Protein AF-A0A946S5U9-F1 (afdb_monomer)

Solvent-accessible surface area (backbone atoms only — not comparable to full-atom values): 3699 Å² total; per-residue (Å²): 101,34,43,47,61,53,52,52,56,49,35,74,78,53,50,75,87,76,56,59,97,86,60,81,85,77,92,82,79,87,57,58,79,43,78,58,90,78,87,83,89,76,94,65,93,44,71,75,54,61,75,72,103

Mean predicted aligned error: 2.2 Å

Sequence (53 aa):
MKIKEITQFLEEIAPLNYQESYDNSGLIVGDENTQVTSVLICLDSVEEVIEEA

Secondary structure (DSSP, 8-state):
-BHHHHHHHHHHHS-GGGS-TT---S--SS-TTPBPS-----S---HHHHHH-

Foldseek 3Di:
DFQLVVQVVVCVVPPPVVDDPPDDDTCPDDDRRDDDDDDDDDDDPDPVVVVVD

Structure (mmCIF, N/CA/C/O backbone):
data_AF-A0A946S5U9-F1
#
_entry.id   AF-A0A946S5U9-F1
#
loop_
_atom_site.group_PDB
_atom_site.id
_atom_site.type_symbol
_atom_site.label_atom_id
_atom_site.label_alt_id
_atom_site.label_comp_id
_atom_site.label_asym_id
_atom_site.label_entity_id
_atom_site.label_seq_id
_atom_site.pdbx_PDB_ins_code
_atom_site.Cartn_x
_atom_site.Cartn_y
_atom_site.Cartn_z
_atom_site.occupancy
_atom_site.B_iso_or_equiv
_atom_site.auth_seq_id
_atom_site.auth_comp_id
_atom_site.auth_asym_id
_atom_site.auth_atom_id
_atom_site.pdbx_PDB_model_num
ATOM 1 N N . MET A 1 1 ? -13.652 -4.994 5.305 1.00 91.50 1 MET A N 1
ATOM 2 C CA . MET A 1 1 ? -12.569 -5.172 4.331 1.00 91.50 1 MET A CA 1
ATOM 3 C C . MET A 1 1 ? -11.268 -4.882 5.053 1.00 91.50 1 MET A C 1
ATOM 5 O O . MET A 1 1 ? -11.218 -3.902 5.793 1.00 91.50 1 MET A O 1
ATOM 9 N N . LYS A 1 2 ? -10.284 -5.764 4.948 1.00 98.19 2 LYS A N 1
ATOM 10 C CA . LYS A 1 2 ? -8.942 -5.592 5.505 1.00 98.19 2 LYS A CA 1
ATOM 11 C C . LYS A 1 2 ? -8.019 -4.967 4.463 1.00 98.19 2 LYS A C 1
ATOM 13 O O . LYS A 1 2 ? -8.275 -5.126 3.271 1.00 98.19 2 LYS A O 1
ATOM 18 N N . ILE A 1 3 ? -6.931 -4.332 4.902 1.00 98.38 3 ILE A N 1
ATOM 19 C CA . ILE A 1 3 ? -5.914 -3.763 3.998 1.00 98.38 3 ILE A CA 1
ATOM 20 C C . ILE A 1 3 ? -5.462 -4.797 2.957 1.00 98.38 3 ILE A C 1
ATOM 22 O O . ILE A 1 3 ? -5.463 -4.490 1.768 1.00 98.38 3 ILE A O 1
ATOM 26 N N . LYS A 1 4 ? -5.196 -6.043 3.376 1.00 98.38 4 LYS A N 1
ATOM 27 C CA . LYS A 1 4 ? -4.771 -7.120 2.466 1.00 98.38 4 LYS A CA 1
ATOM 28 C C . LYS A 1 4 ? -5.731 -7.399 1.308 1.00 98.38 4 LYS A C 1
ATOM 30 O O . LYS A 1 4 ? -5.298 -7.811 0.244 1.00 98.38 4 LYS A O 1
ATOM 35 N N . GLU A 1 5 ? -7.035 -7.215 1.517 1.00 98.31 5 GLU A N 1
ATOM 36 C CA . GLU A 1 5 ? -8.039 -7.476 0.478 1.00 98.31 5 GLU A CA 1
ATOM 37 C C . GLU A 1 5 ? -8.000 -6.370 -0.588 1.00 98.31 5 GLU A C 1
ATOM 39 O O . GLU A 1 5 ? -8.216 -6.638 -1.766 1.00 98.31 5 GLU A O 1
ATOM 44 N N . ILE A 1 6 ? -7.674 -5.136 -0.185 1.00 97.88 6 ILE A N 1
ATOM 45 C CA . ILE A 1 6 ? -7.514 -3.992 -1.091 1.00 97.88 6 ILE A CA 1
ATOM 46 C C . ILE A 1 6 ? -6.212 -4.117 -1.878 1.00 97.88 6 ILE A C 1
ATOM 48 O O . ILE A 1 6 ? -6.228 -3.957 -3.095 1.00 97.88 6 ILE A O 1
ATOM 52 N N . THR A 1 7 ? -5.093 -4.422 -1.212 1.00 97.81 7 THR A N 1
ATOM 53 C CA . THR A 1 7 ? -3.802 -4.565 -1.900 1.00 97.81 7 THR A CA 1
ATOM 54 C C . THR A 1 7 ? -3.832 -5.724 -2.890 1.00 97.81 7 THR A C 1
ATOM 56 O O . THR A 1 7 ? -3.412 -5.540 -4.023 1.00 97.81 7 THR A O 1
ATOM 59 N N . GLN A 1 8 ? -4.444 -6.863 -2.537 1.00 98.06 8 GLN A N 1
ATOM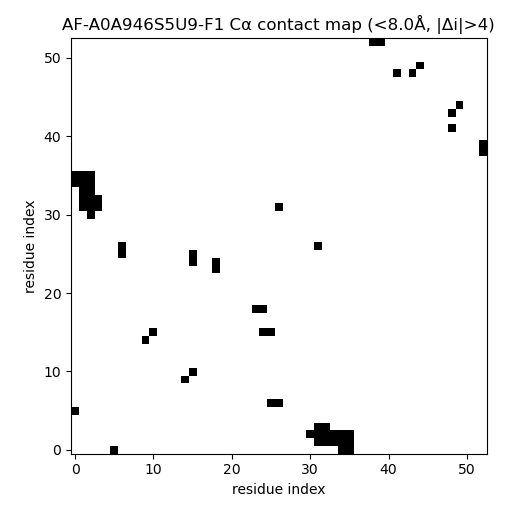 60 C CA . GLN A 1 8 ? -4.642 -7.976 -3.475 1.00 98.06 8 GLN A CA 1
ATOM 61 C C . GLN A 1 8 ? -5.413 -7.554 -4.730 1.00 98.06 8 GLN A C 1
ATOM 63 O O . GLN A 1 8 ? -4.976 -7.847 -5.837 1.00 98.06 8 GLN A O 1
ATOM 68 N N . PHE A 1 9 ? -6.518 -6.821 -4.574 1.00 97.94 9 PHE A N 1
ATOM 69 C CA . PHE A 1 9 ? -7.280 -6.317 -5.717 1.00 97.94 9 PHE A CA 1
ATOM 70 C C . PHE A 1 9 ? -6.463 -5.353 -6.596 1.00 97.94 9 PHE A C 1
ATOM 72 O O . PHE A 1 9 ? -6.524 -5.430 -7.822 1.00 97.94 9 PHE A O 1
ATOM 79 N N . LEU A 1 10 ? -5.678 -4.454 -5.992 1.00 97.69 10 LEU A N 1
ATOM 80 C CA . LEU A 1 10 ? -4.804 -3.548 -6.746 1.00 97.69 10 LEU A CA 1
ATOM 81 C C . LEU A 1 10 ? -3.717 -4.317 -7.508 1.00 97.69 10 LEU A C 1
ATOM 83 O O . LEU A 1 10 ? -3.450 -4.003 -8.666 1.00 97.69 10 LEU A O 1
ATOM 87 N N . GLU A 1 11 ? -3.135 -5.344 -6.895 1.00 97.88 11 GLU A N 1
ATOM 88 C CA . GLU A 1 11 ? -2.084 -6.178 -7.486 1.00 97.88 11 GLU A CA 1
ATOM 89 C C . GLU A 1 11 ? -2.599 -7.102 -8.605 1.00 97.88 11 GLU A C 1
ATOM 91 O O . GLU A 1 11 ? -1.832 -7.461 -9.498 1.00 97.88 11 GLU A O 1
ATOM 96 N N . GLU A 1 12 ? -3.893 -7.446 -8.624 1.00 98.00 12 GLU A N 1
ATOM 97 C CA . GLU A 1 12 ? -4.530 -8.119 -9.771 1.00 98.00 12 GLU A CA 1
ATOM 98 C C . GLU A 1 12 ? -4.565 -7.221 -11.020 1.00 98.00 12 GLU A C 1
ATOM 100 O O . GLU A 1 12 ? -4.458 -7.712 -12.146 1.00 98.00 12 GLU A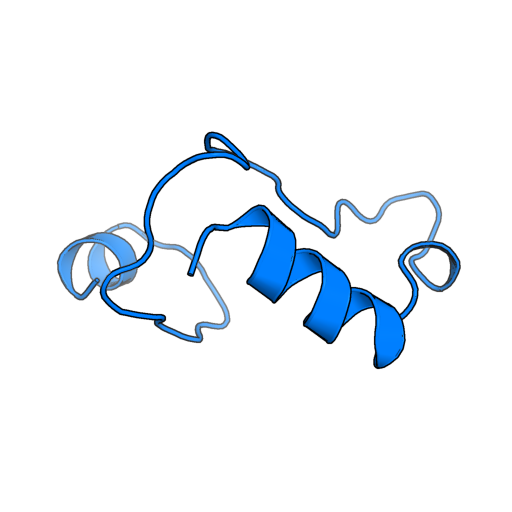 O 1
ATOM 105 N N . ILE A 1 13 ? -4.705 -5.906 -10.828 1.00 98.12 13 ILE A N 1
ATOM 106 C CA . ILE A 1 13 ? -4.743 -4.910 -11.909 1.00 98.12 13 ILE A CA 1
ATOM 107 C C . ILE A 1 13 ? -3.322 -4.474 -12.292 1.00 98.12 13 ILE A C 1
ATOM 109 O O . ILE A 1 13 ? -3.017 -4.312 -13.475 1.00 98.12 13 ILE A O 1
ATOM 113 N N . ALA A 1 14 ? -2.459 -4.284 -11.293 1.00 97.00 14 ALA A N 1
ATOM 114 C CA . ALA A 1 14 ? -1.084 -3.823 -11.427 1.00 97.00 14 ALA A CA 1
ATOM 115 C C . ALA A 1 14 ? -0.129 -4.713 -10.603 1.00 97.00 14 ALA A C 1
ATOM 117 O O . ALA A 1 14 ? 0.224 -4.368 -9.473 1.00 97.00 14 ALA A O 1
ATOM 118 N N . PRO A 1 15 ? 0.300 -5.860 -11.160 1.00 97.75 15 PRO A N 1
ATOM 119 C CA . PRO A 1 15 ? 1.241 -6.771 -10.517 1.00 97.75 15 PRO A CA 1
ATOM 120 C C . PRO A 1 15 ? 2.522 -6.090 -10.022 1.00 97.75 15 PRO A C 1
ATOM 122 O O . PRO A 1 15 ? 3.190 -5.369 -10.765 1.00 97.75 15 PRO A O 1
ATOM 125 N N . LEU A 1 16 ? 2.926 -6.394 -8.782 1.00 97.31 16 LEU A N 1
ATOM 126 C CA . LEU A 1 16 ? 4.125 -5.809 -8.163 1.00 97.31 16 LEU A CA 1
ATOM 127 C C . LEU A 1 16 ? 5.413 -6.087 -8.943 1.00 97.31 16 LEU A C 1
ATOM 129 O O . LEU A 1 16 ? 6.364 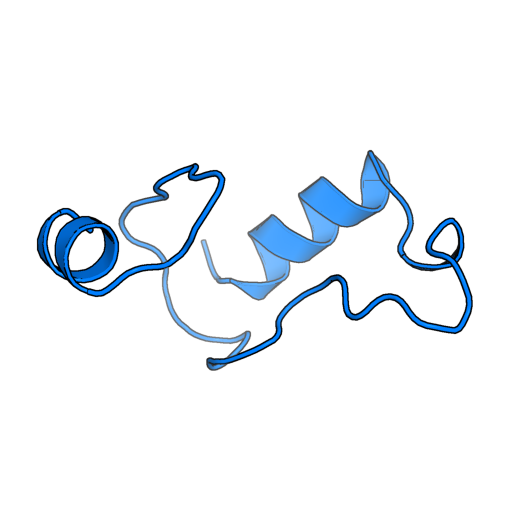-5.324 -8.830 1.00 97.31 16 LEU A O 1
ATOM 133 N N . ASN A 1 17 ? 5.483 -7.162 -9.728 1.00 96.69 17 ASN A N 1
ATOM 134 C CA . ASN A 1 17 ? 6.677 -7.498 -10.506 1.00 96.69 17 ASN A CA 1
ATOM 135 C C . ASN A 1 17 ? 6.887 -6.605 -11.742 1.00 96.69 17 ASN A C 1
ATOM 137 O O . ASN A 1 17 ? 7.881 -6.789 -12.440 1.00 96.69 17 ASN A O 1
ATOM 141 N N . TYR A 1 18 ? 5.960 -5.692 -12.039 1.00 97.69 18 TYR A N 1
ATOM 142 C CA . TYR A 1 18 ? 6.133 -4.686 -13.088 1.00 97.69 18 TYR A CA 1
ATOM 143 C C . TYR A 1 18 ? 6.932 -3.468 -12.627 1.00 97.69 18 TYR A C 1
ATOM 145 O O . TYR A 1 18 ? 7.368 -2.692 -13.472 1.00 97.69 18 TYR A O 1
ATOM 153 N N . GLN A 1 19 ? 7.113 -3.293 -11.315 1.00 97.69 19 GLN A N 1
ATOM 154 C CA . GLN A 1 19 ? 7.908 -2.199 -10.771 1.00 97.69 19 GLN A CA 1
ATOM 155 C C . GLN A 1 19 ? 9.394 -2.377 -11.112 1.00 97.69 19 GLN A C 1
ATOM 157 O O . GLN A 1 19 ? 9.885 -3.507 -11.224 1.00 97.69 19 GLN A O 1
ATOM 162 N N . GLU A 1 20 ? 10.118 -1.270 -11.256 1.00 97.94 20 GLU A N 1
ATOM 163 C CA . GLU A 1 20 ? 11.563 -1.319 -11.475 1.00 97.94 20 GLU A CA 1
ATOM 164 C C . GLU A 1 20 ? 12.285 -1.765 -10.197 1.00 97.94 20 GLU A C 1
ATOM 166 O O . GLU A 1 20 ? 11.762 -1.666 -9.088 1.00 97.94 20 GLU A O 1
ATOM 171 N N . SER A 1 21 ? 13.533 -2.225 -10.310 1.00 96.88 21 SER A N 1
ATOM 172 C CA . SER A 1 21 ? 14.272 -2.761 -9.152 1.00 96.88 21 SER A CA 1
ATOM 173 C C . SER A 1 21 ? 14.519 -1.749 -8.024 1.00 96.88 21 SER A C 1
ATOM 175 O O . SER A 1 21 ? 14.964 -2.136 -6.946 1.00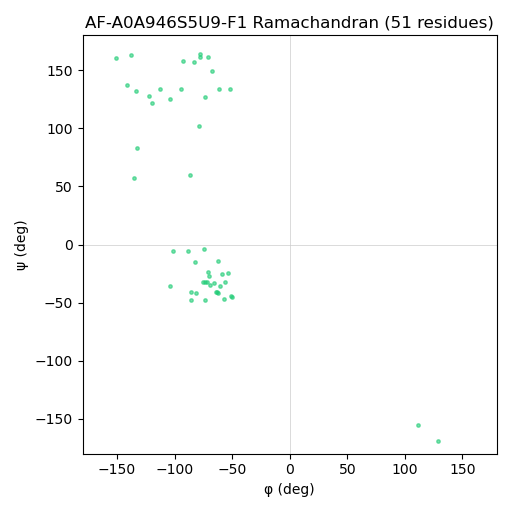 96.88 21 SER A O 1
ATOM 177 N N . TYR A 1 22 ? 14.329 -0.458 -8.301 1.00 96.56 22 TYR A N 1
ATOM 178 C CA . TYR A 1 22 ? 14.499 0.639 -7.350 1.00 96.56 22 TYR A CA 1
ATOM 179 C C . TYR A 1 22 ? 13.171 1.170 -6.784 1.00 96.56 22 TYR A C 1
ATOM 181 O O . TYR A 1 22 ? 13.209 2.040 -5.914 1.00 96.56 22 TYR A O 1
ATOM 189 N N . ASP A 1 23 ? 12.025 0.686 -7.268 1.00 97.75 23 ASP A N 1
ATOM 190 C CA . ASP A 1 23 ? 10.713 1.079 -6.753 1.00 97.75 23 ASP A CA 1
ATOM 191 C C . ASP A 1 23 ? 10.390 0.361 -5.431 1.00 97.75 23 ASP A C 1
ATOM 193 O O . ASP A 1 23 ? 11.000 -0.647 -5.069 1.00 97.75 23 ASP A O 1
ATOM 197 N N . ASN A 1 24 ? 9.422 0.907 -4.689 1.00 96.75 24 ASN A N 1
ATOM 198 C CA . ASN A 1 24 ? 8.976 0.385 -3.395 1.00 96.75 24 ASN A CA 1
ATOM 199 C C . ASN A 1 24 ? 7.440 0.370 -3.311 1.00 96.75 24 ASN A C 1
ATOM 201 O O . ASN A 1 24 ? 6.842 1.032 -2.463 1.00 96.75 24 ASN A O 1
ATOM 205 N N . SER A 1 25 ? 6.800 -0.323 -4.254 1.00 96.69 25 SER A N 1
ATOM 206 C CA . SER A 1 25 ? 5.337 -0.427 -4.349 1.00 96.69 25 SER A CA 1
ATOM 207 C C . SER A 1 25 ? 4.767 -1.514 -3.429 1.00 96.69 25 SER A C 1
ATOM 209 O O . SER A 1 25 ? 5.448 -2.482 -3.094 1.00 96.69 25 SER A O 1
ATOM 211 N N . GLY A 1 26 ? 3.487 -1.390 -3.068 1.00 96.81 26 GLY A N 1
ATOM 212 C CA . GLY A 1 26 ? 2.774 -2.313 -2.177 1.00 96.81 26 GLY A CA 1
ATOM 213 C C . GLY A 1 26 ? 2.422 -1.661 -0.838 1.00 96.81 26 GLY A C 1
ATOM 214 O O . GLY A 1 26 ? 2.297 -0.440 -0.743 1.00 96.81 26 GLY A O 1
ATOM 215 N N . LEU A 1 27 ? 2.251 -2.467 0.214 1.00 97.69 27 LEU A N 1
ATOM 216 C CA . LEU A 1 27 ? 2.040 -1.951 1.570 1.00 97.69 27 LEU A CA 1
ATOM 217 C C . LEU A 1 27 ? 3.377 -1.506 2.188 1.00 97.69 27 LEU A C 1
ATOM 219 O O . LEU A 1 27 ? 4.151 -2.340 2.651 1.00 97.69 27 LEU A O 1
ATOM 223 N N . ILE A 1 28 ? 3.636 -0.195 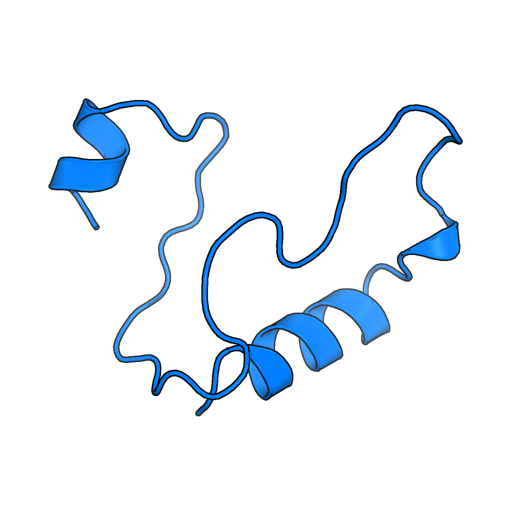2.214 1.00 97.44 28 ILE A N 1
ATOM 224 C CA . ILE A 1 28 ? 4.901 0.370 2.728 1.00 97.44 28 ILE A CA 1
ATOM 225 C C . ILE A 1 28 ? 4.897 0.484 4.263 1.00 97.44 28 ILE A C 1
ATOM 227 O O . ILE A 1 28 ? 5.897 0.181 4.911 1.00 97.44 28 ILE A O 1
ATOM 231 N N . VAL A 1 29 ? 3.780 0.920 4.859 1.00 96.88 29 VAL A N 1
ATOM 232 C CA . VAL A 1 29 ? 3.615 1.092 6.314 1.00 96.88 29 VAL A CA 1
ATOM 233 C C . VAL A 1 29 ? 2.206 0.665 6.728 1.00 96.88 29 VAL A C 1
ATOM 235 O O . VAL A 1 29 ? 1.235 1.014 6.063 1.00 96.88 29 VAL A O 1
ATOM 238 N N . GLY A 1 30 ? 2.090 -0.059 7.846 1.00 96.44 30 GLY A N 1
ATOM 239 C CA . GLY A 1 30 ? 0.813 -0.476 8.437 1.00 96.44 30 GLY A CA 1
ATOM 240 C C . GLY A 1 30 ? 0.746 -1.976 8.734 1.00 96.44 30 GLY A C 1
ATOM 241 O O . GLY A 1 30 ? 1.753 -2.677 8.673 1.00 96.44 30 GLY A O 1
ATOM 242 N N . ASP A 1 31 ? -0.453 -2.465 9.063 1.00 98.25 31 ASP A N 1
ATOM 243 C CA . ASP A 1 31 ? -0.742 -3.893 9.270 1.00 98.25 31 ASP A CA 1
ATOM 244 C C . ASP A 1 31 ? -1.811 -4.352 8.272 1.00 98.25 31 ASP A C 1
ATOM 246 O O . ASP A 1 31 ? -2.934 -3.843 8.267 1.00 98.25 31 ASP A O 1
ATOM 250 N N . GLU A 1 32 ? -1.471 -5.351 7.459 1.00 98.06 32 GLU A N 1
ATOM 251 C CA . GLU A 1 32 ? -2.329 -5.971 6.444 1.00 98.06 32 GLU A CA 1
ATOM 252 C C . GLU A 1 32 ? -3.688 -6.465 6.991 1.00 98.06 32 GLU A C 1
ATOM 254 O O . GLU A 1 32 ? -4.672 -6.586 6.249 1.00 98.06 32 GLU A O 1
ATOM 259 N N . ASN A 1 33 ? -3.763 -6.752 8.295 1.00 98.38 33 ASN A N 1
ATOM 260 C CA . ASN A 1 33 ? -4.958 -7.248 8.9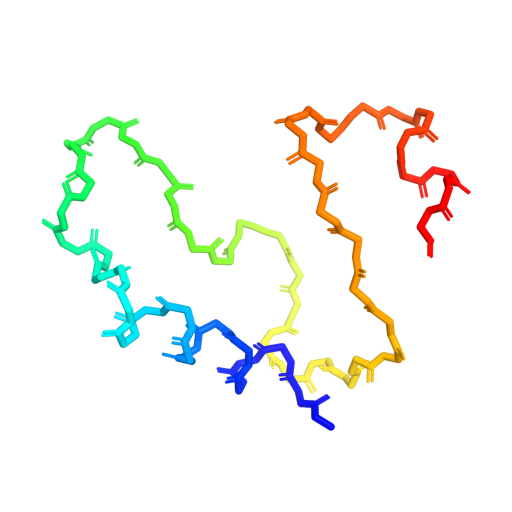69 1.00 98.38 33 ASN A CA 1
ATOM 261 C C . ASN A 1 33 ? -5.882 -6.140 9.480 1.00 98.38 33 ASN A C 1
ATOM 263 O O . ASN A 1 33 ? -6.986 -6.459 9.940 1.00 98.38 33 ASN A O 1
ATOM 267 N N . THR A 1 34 ? -5.465 -4.877 9.376 1.00 98.50 34 THR A N 1
ATOM 268 C CA . THR A 1 34 ? -6.232 -3.706 9.813 1.00 9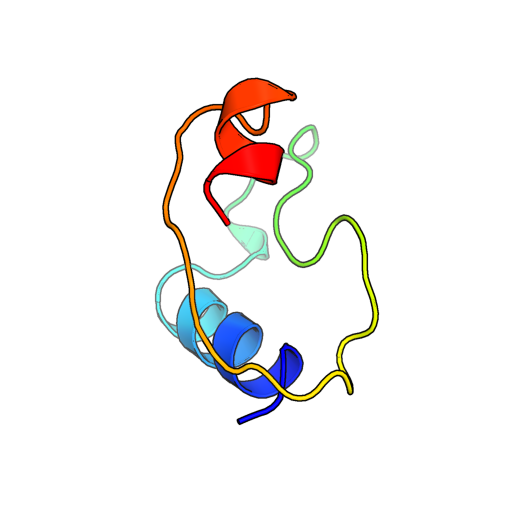8.50 34 THR A CA 1
ATOM 269 C C . THR A 1 34 ? -7.548 -3.600 9.050 1.00 98.50 34 THR A C 1
ATOM 271 O O . THR A 1 34 ? -7.590 -3.745 7.827 1.00 98.50 34 THR A O 1
ATOM 274 N N . GLN A 1 35 ? -8.634 -3.346 9.782 1.00 98.44 35 GLN A N 1
ATOM 275 C CA . GLN A 1 35 ? -9.956 -3.095 9.214 1.00 98.44 35 GLN A CA 1
ATOM 276 C C . GLN A 1 35 ? -9.988 -1.695 8.585 1.00 98.44 35 GLN A C 1
ATOM 278 O O . GLN A 1 35 ? -9.694 -0.715 9.261 1.00 98.44 35 GLN A O 1
ATOM 283 N N . VAL A 1 36 ? -10.392 -1.599 7.319 1.00 97.69 36 VAL A N 1
ATOM 284 C CA . VAL A 1 36 ? -10.472 -0.329 6.584 1.00 97.69 36 VAL A CA 1
ATOM 285 C C . VAL A 1 36 ? -11.880 0.257 6.664 1.00 97.69 36 VAL A C 1
ATOM 287 O O . VAL A 1 36 ? -12.868 -0.459 6.462 1.00 97.69 36 VAL A O 1
ATOM 290 N N . THR A 1 37 ? -11.963 1.557 6.952 1.00 97.00 37 THR A N 1
ATOM 291 C CA . THR A 1 37 ? -13.207 2.348 6.990 1.00 97.00 37 THR A C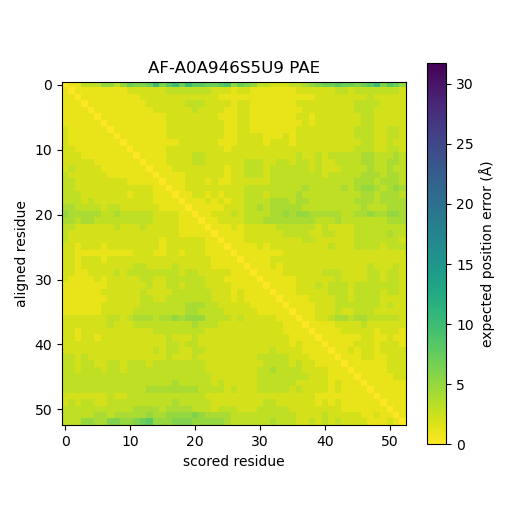A 1
ATOM 292 C C . THR A 1 37 ? -13.378 3.238 5.761 1.00 97.00 37 THR A C 1
ATOM 294 O O . THR A 1 37 ? -14.496 3.406 5.281 1.00 97.00 37 THR A O 1
ATOM 297 N N . SER A 1 38 ? -12.277 3.783 5.247 1.00 96.69 38 SER A N 1
ATOM 298 C CA . SER A 1 38 ? -12.203 4.732 4.132 1.00 96.69 38 SER A CA 1
ATOM 299 C C . SER A 1 38 ? -10.863 4.575 3.403 1.00 96.69 38 SER A C 1
ATOM 301 O O . SER A 1 38 ? -9.922 3.996 3.944 1.00 96.69 38 SER A O 1
ATOM 303 N N . VAL A 1 39 ? -10.788 5.061 2.161 1.00 96.94 39 VAL A N 1
ATOM 304 C CA . VAL A 1 39 ? -9.561 5.087 1.349 1.00 96.94 39 VAL A CA 1
ATOM 305 C C . VAL A 1 39 ? -9.424 6.473 0.725 1.00 96.94 39 VAL A C 1
ATOM 307 O O . VAL A 1 39 ? -10.386 6.969 0.140 1.00 96.94 39 VAL A O 1
ATOM 310 N N . LEU A 1 40 ? -8.231 7.061 0.824 1.00 97.69 40 LEU A N 1
ATOM 311 C CA . LEU A 1 40 ? -7.847 8.313 0.174 1.00 97.69 40 LEU A CA 1
ATOM 312 C C . LEU A 1 40 ? -6.778 8.019 -0.888 1.00 97.69 40 LEU A C 1
ATOM 314 O O . LEU A 1 40 ? -5.830 7.281 -0.624 1.00 97.69 40 LEU A O 1
ATOM 318 N N . ILE A 1 41 ? -6.932 8.582 -2.087 1.00 97.44 41 ILE A N 1
ATOM 319 C CA . ILE A 1 41 ? -5.946 8.473 -3.172 1.00 97.44 41 ILE A CA 1
ATOM 320 C C . ILE A 1 41 ? -5.201 9.804 -3.257 1.00 97.44 41 ILE A C 1
ATOM 322 O O . ILE A 1 41 ? -5.832 10.845 -3.425 1.00 97.44 41 ILE A O 1
ATOM 326 N N . CYS A 1 42 ? -3.872 9.769 -3.179 1.00 97.50 42 CYS A N 1
ATOM 327 C CA . CYS A 1 42 ? -3.016 10.950 -3.266 1.00 97.50 42 CYS A CA 1
ATOM 328 C C . CYS A 1 42 ? -1.781 10.680 -4.138 1.00 97.50 42 CYS A C 1
ATOM 330 O O . CYS A 1 42 ? -1.458 9.527 -4.426 1.00 97.50 42 CYS A O 1
ATOM 332 N N . LEU A 1 43 ? -1.116 11.755 -4.571 1.00 98.06 43 LEU A N 1
ATOM 333 C CA . LEU A 1 43 ? 0.191 11.681 -5.229 1.00 98.06 43 LEU A CA 1
ATOM 334 C C . LEU A 1 43 ? 1.323 11.655 -4.194 1.00 98.06 43 LEU A C 1
ATOM 336 O O . LEU A 1 43 ? 2.192 10.793 -4.261 1.00 98.06 43 LEU A O 1
ATOM 340 N N . ASP A 1 44 ? 1.268 12.570 -3.224 1.00 97.56 44 ASP A N 1
ATOM 341 C CA . ASP A 1 44 ? 2.264 12.723 -2.167 1.00 97.56 44 ASP A CA 1
ATOM 342 C C . ASP A 1 44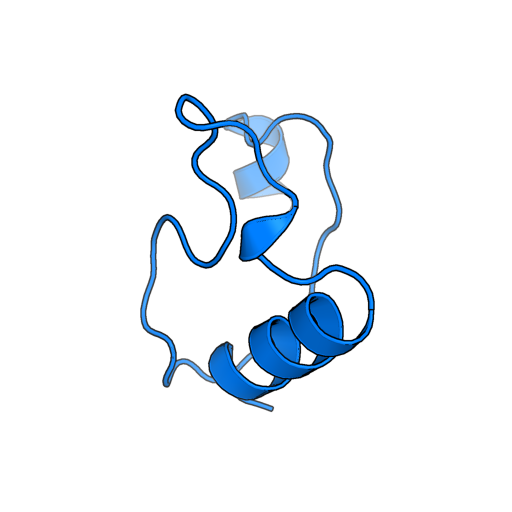 ? 1.601 12.577 -0.792 1.00 97.56 44 ASP A C 1
ATOM 344 O O . ASP A 1 44 ? 0.631 13.268 -0.480 1.00 97.56 44 ASP A O 1
ATOM 348 N N . SER A 1 45 ? 2.141 11.702 0.059 1.00 96.00 45 SER A N 1
ATOM 349 C CA . SER A 1 45 ? 1.669 11.497 1.438 1.00 96.00 45 SER A CA 1
ATOM 350 C C . SER A 1 45 ? 2.338 12.474 2.414 1.00 96.00 45 SER A C 1
ATOM 352 O O . SER A 1 45 ? 3.063 12.067 3.322 1.00 96.00 45 SER A O 1
ATOM 354 N N . VAL A 1 46 ? 2.143 13.775 2.184 1.00 98.19 46 VAL A N 1
ATOM 355 C CA . VAL A 1 46 ? 2.608 14.851 3.080 1.00 98.19 46 VAL A CA 1
ATOM 356 C C . VAL A 1 46 ? 1.688 15.003 4.294 1.00 98.19 46 VAL A C 1
ATOM 358 O O . VAL A 1 46 ? 0.557 14.530 4.278 1.00 98.19 46 VAL A O 1
ATOM 361 N N . GLU A 1 47 ? 2.157 15.692 5.336 1.00 98.25 47 GLU A N 1
ATOM 362 C CA . GLU A 1 47 ? 1.440 15.862 6.613 1.00 98.25 47 GLU A CA 1
ATOM 363 C C . GLU A 1 47 ? -0.005 16.354 6.429 1.00 98.25 47 GLU A C 1
ATOM 365 O O . GLU A 1 47 ? -0.922 15.772 6.997 1.00 98.25 47 GLU A O 1
ATOM 370 N N . GLU A 1 48 ? -0.224 17.338 5.553 1.00 98.19 48 GLU A N 1
ATOM 371 C CA . GLU A 1 48 ? -1.556 17.886 5.258 1.00 98.19 48 GLU A CA 1
ATOM 372 C C . GLU A 1 48 ? -2.529 16.830 4.696 1.00 98.19 48 GLU A C 1
ATOM 374 O O . GLU A 1 48 ? -3.711 16.837 5.026 1.00 98.19 48 GLU A O 1
ATOM 379 N N . VAL A 1 49 ? -2.035 15.886 3.886 1.00 97.88 49 VAL A N 1
ATOM 380 C CA . VAL A 1 49 ? -2.842 14.791 3.311 1.00 97.88 49 VAL A CA 1
ATOM 381 C C . VAL A 1 49 ? -3.140 13.723 4.362 1.00 97.88 49 VAL A C 1
ATOM 383 O O . VAL A 1 49 ? -4.197 13.099 4.337 1.00 97.88 49 VAL A O 1
ATOM 386 N N . ILE A 1 50 ? -2.223 13.514 5.309 1.00 96.44 50 ILE A N 1
ATOM 387 C CA . ILE A 1 50 ? -2.454 12.609 6.439 1.00 96.44 50 ILE A CA 1
ATOM 388 C C . ILE A 1 50 ? -3.512 13.180 7.390 1.00 96.44 50 ILE A C 1
ATOM 390 O O . ILE A 1 50 ? -4.293 12.411 7.937 1.00 96.44 50 ILE A O 1
ATOM 394 N N . GLU A 1 51 ? -3.566 14.502 7.577 1.00 97.38 51 GLU A N 1
ATOM 395 C CA . GLU A 1 51 ? -4.614 15.156 8.375 1.00 97.38 51 GLU A CA 1
ATOM 396 C C . GLU A 1 51 ? -6.000 15.126 7.701 1.00 97.38 51 GLU A C 1
ATOM 398 O O . GLU A 1 51 ? -7.015 15.164 8.398 1.00 97.38 51 GLU A O 1
ATOM 403 N N . GLU A 1 52 ? -6.059 15.059 6.365 1.00 95.75 52 GLU A N 1
ATOM 404 C CA . GLU A 1 52 ? -7.307 14.901 5.598 1.00 95.75 52 GLU A CA 1
ATOM 405 C C . GLU A 1 52 ? -7.917 13.491 5.733 1.00 95.75 52 GLU A C 1
ATOM 407 O O . GLU A 1 52 ? -9.143 13.347 5.673 1.00 95.75 52 GLU A O 1
ATOM 412 N N . ALA A 1 53 ? -7.066 12.470 5.884 1.00 93.19 53 ALA A N 1
ATOM 413 C CA . ALA A 1 53 ? -7.425 11.048 5.865 1.00 93.19 53 ALA A CA 1
ATOM 414 C C . ALA A 1 53 ? -8.101 10.550 7.157 1.00 93.19 53 ALA A C 1
ATOM 416 O O . ALA A 1 53 ? -9.085 9.777 7.024 1.00 93.19 53 ALA A O 1
#

pLDDT: mean 97.35, std 1.2, range [91.5, 98.5]

Radius of gyration: 12.33 Å; Cα contacts (8 Å, |Δi|>4): 30; chains: 1; bounding box: 28×26×23 Å